Protein AF-F3FY43-F1 (afdb_monomer)

Secondary structure (DSSP, 8-state):
-------------TTT--HHHHHHHHHHHHHHHTT-GGGSPPPPPHHHHHHHHHH-

Radius of gyration: 15.57 Å; Cα contacts (8 Å, |Δi|>4): 8; chains: 1; bounding box: 49×15×34 Å

Structure (mmCIF, N/CA/C/O backbone):
data_AF-F3FY43-F1
#
_entry.id   AF-F3FY43-F1
#
loop_
_atom_site.group_PDB
_atom_site.id
_atom_site.type_symbol
_atom_site.label_atom_id
_atom_site.label_alt_id
_atom_site.label_comp_id
_atom_site.label_asym_id
_atom_site.label_entity_id
_atom_site.label_seq_id
_atom_site.pdbx_PDB_ins_code
_atom_site.Cartn_x
_atom_site.Cartn_y
_atom_site.Cartn_z
_atom_site.occupancy
_atom_site.B_iso_or_equiv
_atom_site.auth_seq_id
_atom_site.auth_comp_id
_atom_site.auth_asym_id
_atom_site.auth_atom_id
_atom_site.pdbx_PDB_model_num
ATOM 1 N N . PRO A 1 1 ? -30.704 2.051 20.389 1.00 49.69 1 PRO A N 1
ATOM 2 C CA . PRO A 1 1 ? -30.127 3.138 19.562 1.00 49.69 1 PRO A CA 1
ATOM 3 C C . PRO A 1 1 ? -29.602 2.538 18.258 1.00 49.69 1 PRO A C 1
ATOM 5 O O . PRO A 1 1 ? -28.863 1.563 18.319 1.00 49.69 1 PRO A O 1
ATOM 8 N N . ALA A 1 2 ? -30.054 3.033 17.105 1.00 57.97 2 ALA A N 1
ATOM 9 C CA . ALA A 1 2 ? -29.475 2.623 15.830 1.00 57.97 2 ALA A CA 1
ATOM 10 C C . ALA A 1 2 ? -27.986 2.990 15.864 1.00 57.97 2 ALA A C 1
ATOM 12 O O . ALA A 1 2 ? -27.653 4.155 16.057 1.00 57.97 2 ALA A O 1
ATOM 13 N N . GLU A 1 3 ? -27.120 1.983 15.810 1.00 63.56 3 GLU A N 1
ATOM 14 C CA . GLU A 1 3 ? -25.669 2.146 15.811 1.00 63.56 3 GLU A CA 1
ATOM 15 C C . GLU A 1 3 ? -25.270 3.143 14.712 1.00 63.56 3 GLU A C 1
ATOM 17 O O . GLU A 1 3 ? -25.752 3.041 13.581 1.00 63.56 3 GLU A O 1
ATOM 22 N N . GLU A 1 4 ? -24.422 4.120 15.041 1.00 71.94 4 GLU A N 1
ATOM 23 C CA . GLU A 1 4 ? -23.843 5.066 14.080 1.00 71.94 4 GLU A CA 1
ATOM 24 C C . GLU A 1 4 ? -22.934 4.310 13.104 1.00 71.94 4 GLU A C 1
ATOM 26 O O . GLU A 1 4 ? -21.719 4.206 13.272 1.00 71.94 4 GLU A O 1
ATOM 31 N N . ARG A 1 5 ? -23.548 3.712 12.084 1.00 77.31 5 ARG A N 1
ATOM 32 C CA . ARG A 1 5 ? -22.858 2.923 11.073 1.00 77.31 5 ARG A CA 1
A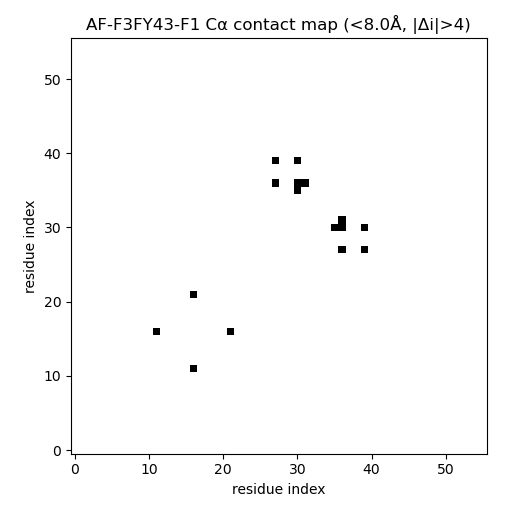TOM 33 C C . ARG A 1 5 ? -22.468 3.812 9.903 1.00 77.31 5 ARG A C 1
ATOM 35 O O . ARG A 1 5 ? -23.318 4.257 9.134 1.00 77.31 5 ARG A O 1
ATOM 42 N N . TRP A 1 6 ? -21.168 3.994 9.726 1.00 79.69 6 TRP A N 1
ATOM 43 C CA . TRP A 1 6 ? -20.605 4.658 8.558 1.00 79.69 6 TRP A CA 1
ATOM 44 C C . TRP A 1 6 ? -20.416 3.658 7.414 1.00 79.69 6 TRP A C 1
ATOM 46 O O . TRP A 1 6 ? -19.940 2.540 7.618 1.00 79.69 6 TRP A O 1
ATOM 56 N N . VAL A 1 7 ? -20.798 4.059 6.201 1.00 86.88 7 VAL A N 1
ATOM 57 C CA . VAL A 1 7 ? -20.544 3.303 4.968 1.00 86.88 7 VAL A CA 1
ATOM 58 C C . VAL A 1 7 ? -19.730 4.188 4.038 1.00 86.88 7 VAL A C 1
ATOM 60 O O . VAL A 1 7 ? -20.154 5.292 3.704 1.00 86.88 7 VAL A O 1
ATOM 63 N N . ALA A 1 8 ? -18.572 3.693 3.609 1.00 87.25 8 ALA A N 1
ATOM 64 C CA . ALA A 1 8 ? -17.730 4.348 2.620 1.00 87.25 8 ALA A CA 1
ATOM 65 C C . ALA A 1 8 ? -17.727 3.542 1.317 1.00 87.25 8 ALA A C 1
ATOM 67 O O . ALA A 1 8 ? -17.667 2.313 1.330 1.00 87.25 8 ALA A O 1
ATOM 68 N N . MET A 1 9 ? -17.764 4.246 0.186 1.00 91.50 9 MET A N 1
ATOM 69 C CA . MET A 1 9 ? -17.540 3.674 -1.140 1.00 91.50 9 MET A CA 1
ATOM 70 C C . MET A 1 9 ? -16.295 4.309 -1.746 1.00 91.50 9 MET A 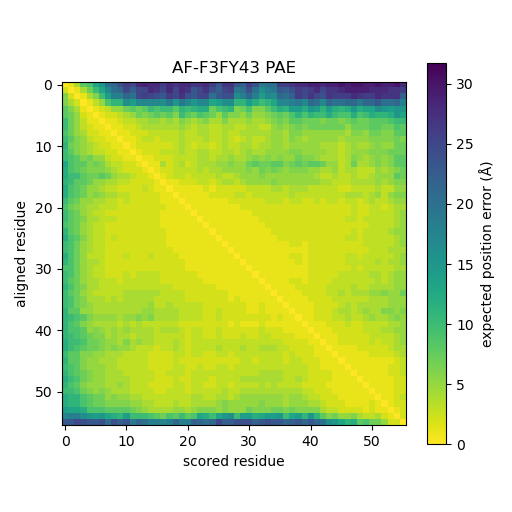C 1
ATOM 72 O O . MET A 1 9 ? -16.226 5.529 -1.880 1.00 91.50 9 MET A O 1
ATOM 76 N N . LEU A 1 10 ? -15.331 3.479 -2.139 1.00 89.19 10 LEU A N 1
ATOM 77 C CA . LEU A 1 10 ? -14.094 3.916 -2.774 1.00 89.19 10 LEU A CA 1
ATOM 78 C C . LEU A 1 10 ? -14.025 3.351 -4.195 1.00 89.19 10 LEU A C 1
ATOM 80 O O . LEU A 1 10 ? -14.370 2.194 -4.432 1.00 89.19 10 LEU A O 1
ATOM 84 N N . ARG A 1 11 ? -13.590 4.178 -5.149 1.00 91.50 11 ARG A N 1
ATOM 85 C CA . ARG A 1 11 ? -13.345 3.779 -6.538 1.00 91.50 11 ARG A CA 1
ATOM 86 C C . ARG A 1 11 ? -11.879 4.025 -6.852 1.00 91.50 11 ARG A C 1
ATOM 88 O O . ARG A 1 11 ? -11.431 5.166 -6.809 1.00 91.50 11 ARG A O 1
ATOM 95 N N . PHE A 1 12 ? -11.183 2.963 -7.227 1.00 90.25 12 PHE A N 1
ATOM 96 C CA . PHE A 1 12 ? -9.794 3.015 -7.661 1.00 90.25 12 PHE A CA 1
ATOM 97 C C . PHE A 1 12 ? -9.689 2.672 -9.143 1.00 90.25 12 PHE A C 1
ATOM 99 O O . PHE A 1 12 ? -10.586 2.051 -9.719 1.00 90.25 12 PHE A O 1
ATOM 106 N N . HIS A 1 13 ? -8.612 3.130 -9.769 1.00 92.25 13 HIS A N 1
ATOM 107 C CA . HIS A 1 13 ? -8.327 2.844 -11.163 1.00 92.25 13 HIS A CA 1
ATOM 108 C C . HIS A 1 13 ? -7.048 2.016 -11.232 1.00 92.25 13 HIS A C 1
ATOM 110 O O . HIS A 1 13 ? -5.993 2.542 -10.904 1.00 92.25 13 HIS A O 1
ATOM 116 N N . HIS A 1 14 ? -7.134 0.786 -11.745 1.00 88.00 14 HIS A N 1
ATOM 117 C CA . HIS A 1 14 ? -6.036 -0.197 -11.765 1.00 88.00 14 HIS A CA 1
ATOM 118 C C . HIS A 1 14 ? -4.723 0.263 -12.425 1.00 88.00 14 HIS A C 1
ATOM 120 O O . HIS A 1 14 ? -3.725 -0.444 -12.372 1.00 88.00 14 HIS A O 1
ATOM 126 N N . LEU A 1 15 ? -4.706 1.421 -13.091 1.00 93.31 15 LEU A N 1
ATOM 127 C CA . LEU A 1 15 ? -3.475 2.026 -13.603 1.00 93.31 15 LEU A CA 1
ATOM 128 C C . LEU A 1 15 ? -2.608 2.643 -12.493 1.00 93.31 15 LEU A C 1
ATOM 130 O O . LEU A 1 15 ? -1.403 2.783 -12.678 1.00 93.31 15 LEU A O 1
ATOM 134 N N . ILE A 1 16 ? -3.222 3.088 -11.393 1.00 90.25 16 ILE A N 1
ATOM 135 C CA . ILE A 1 16 ? -2.554 3.849 -10.326 1.00 90.25 16 ILE A CA 1
ATOM 136 C C . ILE A 1 16 ? -2.390 3.051 -9.032 1.00 90.25 16 ILE A C 1
ATOM 138 O O . ILE A 1 16 ? -1.685 3.507 -8.134 1.00 90.25 16 ILE A O 1
ATOM 142 N N . ASP A 1 17 ? -3.045 1.898 -8.932 1.00 93.12 17 ASP A N 1
ATOM 143 C CA . ASP A 1 17 ? -3.014 1.022 -7.774 1.00 93.12 17 ASP A CA 1
ATOM 144 C C . ASP A 1 17 ? -2.869 -0.446 -8.180 1.00 93.12 17 ASP A C 1
ATOM 146 O O . ASP A 1 17 ? -3.138 -0.860 -9.307 1.00 93.12 17 ASP A O 1
ATOM 150 N N . ASP A 1 18 ? -2.447 -1.243 -7.213 1.00 93.31 18 ASP A N 1
ATOM 151 C CA . ASP A 1 18 ? -2.416 -2.691 -7.286 1.00 93.31 18 ASP A CA 1
ATOM 152 C C . ASP A 1 18 ? -2.966 -3.288 -5.982 1.00 93.31 18 ASP A C 1
ATOM 154 O O . ASP A 1 18 ? -3.305 -2.585 -5.025 1.00 93.31 18 ASP A O 1
ATOM 158 N N . VAL A 1 19 ? -3.052 -4.618 -5.930 1.00 93.62 19 VAL A N 1
ATOM 159 C CA . VAL A 1 19 ? -3.542 -5.347 -4.747 1.00 93.62 19 VAL A CA 1
ATOM 160 C C . VAL A 1 19 ? -2.738 -4.998 -3.488 1.00 93.62 19 VAL A C 1
ATOM 162 O O . VAL A 1 19 ? -3.301 -4.935 -2.394 1.00 93.62 19 VAL A O 1
ATOM 165 N N . THR A 1 20 ? -1.438 -4.734 -3.632 1.00 93.69 20 THR A N 1
ATOM 166 C CA . THR A 1 20 ? -0.568 -4.364 -2.508 1.00 93.69 20 THR A CA 1
ATOM 167 C C . THR A 1 20 ? -0.950 -2.991 -1.966 1.00 93.69 20 THR A C 1
ATOM 169 O O . THR A 1 20 ? -1.118 -2.823 -0.758 1.00 93.69 20 THR A O 1
ATOM 172 N N . SER A 1 21 ? -1.150 -2.025 -2.860 1.00 93.75 21 SER A N 1
ATOM 173 C CA . SER A 1 21 ? -1.557 -0.657 -2.541 1.00 93.75 21 SER A CA 1
ATOM 174 C C . SER A 1 21 ? -2.913 -0.633 -1.834 1.00 93.75 21 SER A C 1
ATOM 176 O O . SER A 1 21 ? -3.067 0.045 -0.821 1.00 93.75 21 SER A O 1
ATOM 178 N N . LEU A 1 22 ? -3.875 -1.444 -2.290 1.00 94.44 22 LEU A N 1
ATOM 179 C CA . LEU A 1 22 ? -5.183 -1.574 -1.639 1.00 94.44 22 LEU A CA 1
ATOM 180 C C . LEU A 1 22 ? -5.087 -2.136 -0.214 1.00 94.44 22 LEU A C 1
ATOM 182 O O . LEU A 1 22 ? -5.788 -1.661 0.681 1.00 94.44 22 LEU A O 1
ATOM 186 N N . ALA A 1 23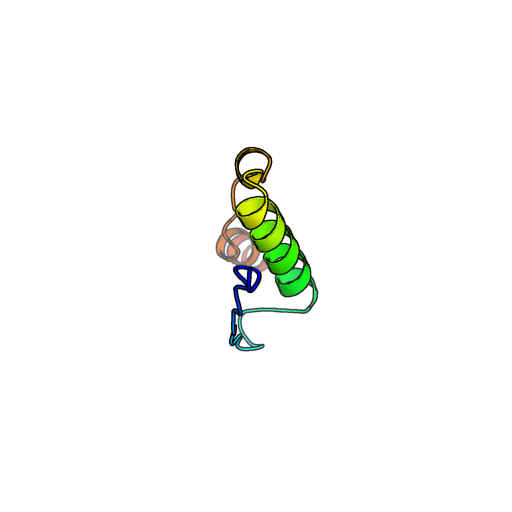 ? -4.201 -3.107 0.028 1.00 94.56 23 ALA A N 1
ATOM 187 C CA . ALA A 1 23 ? -3.976 -3.642 1.370 1.00 94.56 23 ALA A CA 1
ATOM 188 C C . ALA A 1 23 ? -3.374 -2.595 2.324 1.00 94.56 23 ALA A C 1
ATOM 190 O O . ALA A 1 23 ? -3.721 -2.573 3.505 1.00 94.56 23 ALA A O 1
ATOM 191 N N . VAL A 1 24 ? -2.495 -1.721 1.822 1.00 94.81 24 VAL A N 1
ATOM 192 C CA . VAL A 1 24 ? -1.946 -0.595 2.596 1.00 94.81 24 VAL A CA 1
ATOM 193 C C . VAL A 1 24 ? -3.042 0.422 2.910 1.00 94.81 24 VAL A C 1
ATOM 195 O O . VAL A 1 24 ? -3.261 0.720 4.081 1.00 94.81 24 VAL A O 1
ATOM 198 N N . ILE A 1 25 ? -3.798 0.866 1.900 1.00 94.44 25 ILE A N 1
ATOM 199 C CA . ILE A 1 25 ? -4.895 1.834 2.068 1.00 94.44 25 ILE A CA 1
ATOM 200 C C . ILE A 1 25 ? -5.923 1.328 3.086 1.00 94.44 25 ILE A C 1
ATOM 202 O O . ILE A 1 25 ? -6.349 2.083 3.955 1.00 94.44 25 ILE A O 1
ATOM 206 N N . SER A 1 26 ? -6.299 0.047 3.025 1.00 93.69 26 SER A N 1
ATOM 207 C CA . SER A 1 26 ? -7.253 -0.532 3.979 1.00 93.69 26 SER A CA 1
ATOM 208 C C . SER A 1 26 ? -6.760 -0.440 5.426 1.00 93.69 26 SER A C 1
ATOM 210 O O . SER A 1 26 ? -7.555 -0.142 6.314 1.00 93.69 26 SER A O 1
ATOM 212 N N . LYS A 1 27 ? -5.465 -0.680 5.670 1.00 95.38 27 LYS A N 1
ATOM 213 C CA . LYS A 1 27 ? -4.869 -0.595 7.012 1.00 95.38 27 LYS A CA 1
ATOM 214 C C . LYS A 1 27 ? -4.768 0.843 7.506 1.00 95.38 27 LYS A C 1
ATOM 216 O O . LYS A 1 27 ? -5.026 1.101 8.675 1.00 95.38 27 LYS A O 1
ATOM 221 N N . GLU A 1 28 ? -4.404 1.776 6.630 1.00 96.62 28 GLU A N 1
ATOM 222 C CA . GLU A 1 28 ? -4.337 3.198 6.980 1.00 96.62 28 GLU A CA 1
ATOM 223 C C . GLU A 1 28 ? -5.727 3.752 7.315 1.00 96.62 28 GLU A C 1
ATOM 225 O O . GLU A 1 28 ? -5.884 4.439 8.321 1.00 96.62 28 GLU A O 1
ATOM 230 N N . VAL A 1 29 ? -6.753 3.395 6.533 1.00 94.38 29 VAL A N 1
ATOM 231 C CA . VAL A 1 29 ? -8.149 3.760 6.824 1.00 94.38 29 VAL A CA 1
ATOM 232 C C . VAL A 1 29 ? -8.591 3.196 8.173 1.00 94.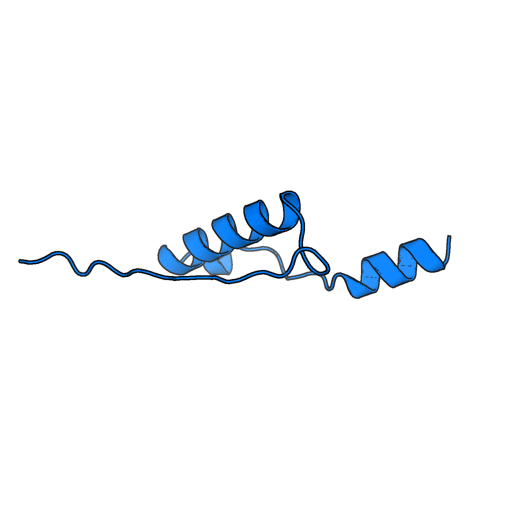38 29 VAL A C 1
ATOM 234 O O . VAL A 1 29 ? -9.171 3.930 8.970 1.00 94.38 29 VAL A O 1
ATOM 237 N N . GLU A 1 30 ? -8.292 1.928 8.462 1.00 93.94 30 GLU A N 1
ATOM 238 C CA . GLU A 1 30 ? -8.604 1.318 9.758 1.00 93.94 30 GLU A CA 1
ATOM 239 C C . GLU A 1 30 ? -7.905 2.045 10.918 1.00 93.94 30 GLU A C 1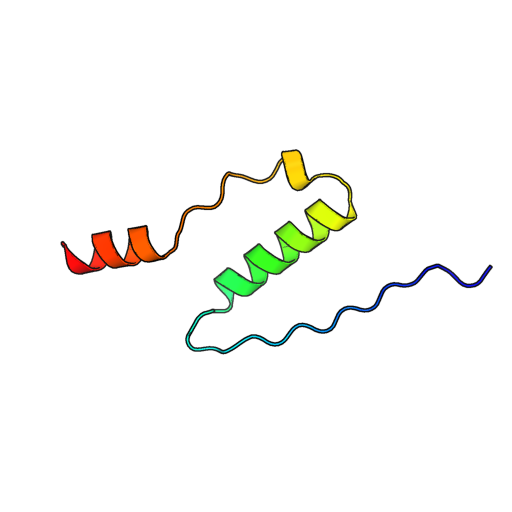
ATOM 241 O O . GLU A 1 30 ? -8.557 2.385 11.905 1.00 93.94 30 GLU A O 1
ATOM 246 N N . ALA A 1 31 ? -6.612 2.352 10.782 1.00 96.69 31 ALA A N 1
ATOM 247 C CA . ALA A 1 31 ? -5.863 3.095 11.792 1.00 96.69 31 ALA A CA 1
ATOM 248 C C . ALA A 1 31 ? -6.467 4.486 12.040 1.00 96.69 31 ALA A C 1
ATOM 250 O O . ALA A 1 31 ? -6.664 4.863 13.194 1.00 96.69 31 ALA A O 1
ATOM 251 N N . CYS A 1 32 ? -6.839 5.213 10.983 1.00 94.38 32 CYS A N 1
ATOM 252 C CA . CYS A 1 32 ? -7.530 6.499 11.096 1.00 94.38 32 CYS A CA 1
ATOM 253 C C . CYS A 1 32 ? -8.883 6.368 11.814 1.00 94.38 32 CYS A C 1
ATOM 255 O O . CYS A 1 32 ? -9.211 7.184 12.670 1.00 94.38 32 CYS A O 1
ATOM 257 N N . MET A 1 33 ? -9.669 5.329 11.515 1.00 91.75 33 MET A N 1
ATOM 258 C CA . MET A 1 33 ? -10.950 5.090 12.196 1.00 91.75 33 MET A CA 1
ATOM 259 C C . MET A 1 33 ? -10.782 4.746 13.684 1.00 91.75 33 MET A C 1
ATOM 261 O O . MET A 1 33 ? -11.700 4.972 14.469 1.00 91.75 33 MET A O 1
ATOM 265 N N . GLN A 1 34 ? -9.620 4.222 14.079 1.00 94.62 34 GLN A N 1
ATOM 266 C CA . GLN A 1 34 ? -9.274 3.892 15.466 1.00 94.62 34 GLN A CA 1
ATOM 267 C C . GLN A 1 34 ? -8.540 5.032 16.205 1.00 94.62 34 GLN A C 1
ATOM 269 O O . GLN A 1 34 ? -8.165 4.861 17.368 1.00 94.62 34 GLN A O 1
ATOM 274 N N . GLY A 1 35 ? -8.300 6.180 15.555 1.00 96.06 35 GLY A N 1
ATOM 275 C CA . GLY A 1 35 ? -7.500 7.279 16.116 1.00 96.06 35 GLY A CA 1
ATOM 276 C C . GLY A 1 35 ? -6.015 6.928 16.302 1.00 96.06 35 GLY A C 1
ATOM 277 O O . GLY A 1 35 ? -5.345 7.449 17.196 1.00 96.06 35 GLY A O 1
ATOM 278 N N . GLN A 1 36 ? -5.514 5.967 15.523 1.00 97.81 36 GLN A N 1
ATOM 279 C CA . GLN A 1 36 ? -4.151 5.432 15.576 1.00 97.81 36 GLN A CA 1
ATOM 280 C C . GLN A 1 36 ? -3.284 5.906 14.401 1.00 97.81 36 GLN A C 1
ATOM 282 O O . GLN A 1 36 ? -2.205 5.364 14.171 1.00 97.81 36 GLN A O 1
ATOM 287 N N . GLU A 1 37 ? -3.711 6.924 13.653 1.00 96.19 37 GLU A N 1
ATOM 288 C CA . GLU A 1 37 ? -2.997 7.449 12.485 1.00 96.19 37 GLU A CA 1
ATOM 289 C C . GLU A 1 37 ? -1.581 7.947 12.813 1.00 96.19 37 GLU A C 1
ATOM 291 O O . GLU A 1 37 ? -0.695 7.919 11.966 1.00 96.19 37 GLU A O 1
ATOM 296 N N . HIS A 1 38 ? -1.336 8.335 14.066 1.00 96.88 38 HIS A N 1
ATOM 297 C CA . HIS A 1 38 ? -0.025 8.748 14.568 1.00 96.88 38 HIS A CA 1
ATOM 298 C C . HIS A 1 38 ? 1.008 7.608 14.620 1.00 96.88 38 HIS A C 1
ATOM 300 O O . HIS A 1 38 ? 2.206 7.877 14.698 1.00 96.88 38 HIS A O 1
ATOM 306 N N . HIS A 1 39 ? 0.567 6.347 14.568 1.00 96.19 39 HIS A N 1
ATOM 307 C CA . HIS A 1 39 ? 1.443 5.181 14.447 1.00 96.19 39 HIS A CA 1
ATOM 308 C C . HIS A 1 39 ? 1.800 4.846 12.992 1.00 96.19 39 HIS A C 1
ATOM 310 O O . HIS A 1 39 ? 2.643 3.976 12.758 1.00 96.19 39 HIS A O 1
ATOM 316 N N . LEU A 1 40 ? 1.172 5.500 12.007 1.00 96.94 40 LEU A N 1
ATOM 317 C CA . LEU A 1 40 ? 1.459 5.252 10.600 1.00 96.94 40 LEU A CA 1
ATOM 318 C C . LEU A 1 40 ? 2.824 5.837 10.212 1.00 96.94 40 LEU A C 1
ATOM 320 O O . LEU A 1 40 ? 3.197 6.925 10.663 1.00 96.94 40 LEU A O 1
ATOM 324 N N . PRO A 1 41 ? 3.590 5.140 9.356 1.00 95.00 41 PRO A N 1
ATOM 325 C CA . PRO A 1 41 ? 4.827 5.688 8.827 1.00 95.00 41 PRO A CA 1
ATOM 326 C C . PRO A 1 41 ? 4.540 6.905 7.940 1.00 95.00 41 PRO A C 1
ATOM 328 O O . PRO A 1 41 ? 3.463 7.050 7.362 1.00 95.00 41 PRO A O 1
ATOM 331 N N . ALA A 1 42 ? 5.542 7.767 7.770 1.00 95.06 42 ALA A N 1
ATOM 332 C CA . ALA A 1 42 ? 5.447 8.855 6.806 1.00 95.06 42 ALA A CA 1
ATOM 333 C C . ALA A 1 42 ? 5.252 8.302 5.383 1.00 95.06 42 ALA A C 1
ATOM 335 O O . ALA A 1 42 ? 5.974 7.400 4.951 1.00 95.06 42 ALA A O 1
ATOM 336 N N . SER A 1 43 ? 4.302 8.875 4.640 1.00 92.69 43 SER A N 1
ATOM 337 C CA . SER A 1 43 ? 4.039 8.475 3.257 1.00 92.69 43 SER A CA 1
ATOM 338 C C . SER A 1 43 ? 5.256 8.736 2.368 1.00 92.69 43 SER A C 1
ATOM 340 O O . SER A 1 43 ? 5.795 9.847 2.330 1.00 92.69 43 SER A O 1
ATOM 342 N N . VAL A 1 44 ? 5.671 7.715 1.617 1.00 93.94 44 VAL A N 1
ATOM 343 C CA . VAL A 1 44 ? 6.739 7.824 0.620 1.00 93.94 44 VAL A CA 1
ATOM 344 C C . VAL A 1 44 ? 6.107 7.946 -0.769 1.00 93.94 44 VAL A C 1
ATOM 346 O O . VAL A 1 44 ? 5.440 7.015 -1.221 1.00 93.94 44 VAL A O 1
ATOM 349 N N . PRO A 1 45 ? 6.318 9.057 -1.497 1.00 94.12 45 PRO A N 1
ATOM 350 C CA . PRO A 1 45 ? 5.715 9.228 -2.811 1.00 94.12 45 PRO A CA 1
ATOM 351 C C . PRO A 1 45 ? 6.201 8.190 -3.829 1.00 94.12 45 PRO A C 1
ATOM 353 O O . PRO A 1 45 ? 7.402 8.085 -4.084 1.00 94.12 45 PRO A O 1
ATOM 356 N N . TYR A 1 46 ? 5.273 7.512 -4.512 1.00 93.62 46 TYR A N 1
ATOM 357 C CA . TYR A 1 46 ? 5.594 6.496 -5.528 1.00 93.62 46 TYR A CA 1
ATOM 358 C C . TYR A 1 46 ? 6.497 7.017 -6.662 1.00 93.62 46 TYR A C 1
ATOM 360 O O . TYR A 1 46 ? 7.330 6.287 -7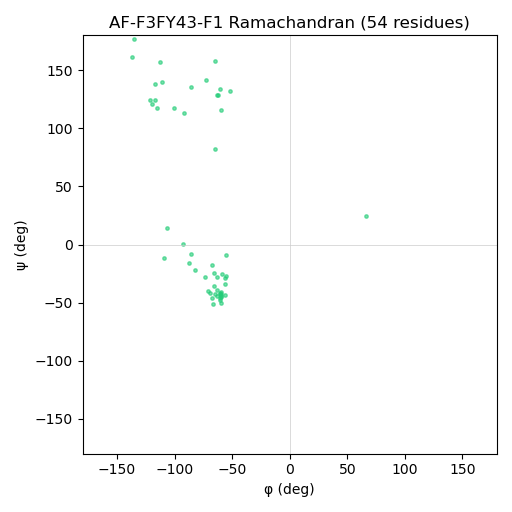.192 1.00 93.62 46 TYR A O 1
ATOM 368 N N . ARG A 1 47 ? 6.429 8.317 -6.987 1.00 94.62 47 ARG A N 1
ATOM 369 C CA . ARG A 1 47 ? 7.333 8.951 -7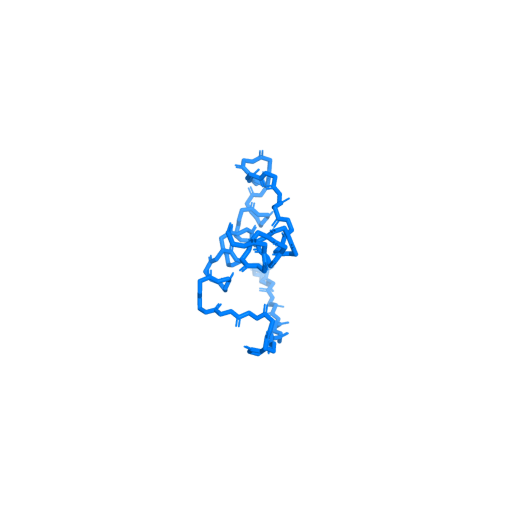.966 1.00 94.62 47 ARG A CA 1
ATOM 370 C C . ARG A 1 47 ? 8.820 8.776 -7.634 1.00 94.62 47 ARG A C 1
ATOM 372 O O . ARG A 1 47 ? 9.630 8.790 -8.552 1.00 94.62 47 ARG A O 1
ATOM 379 N N . ASN A 1 48 ? 9.178 8.612 -6.356 1.00 95.06 48 ASN A N 1
ATOM 380 C CA . ASN A 1 48 ? 10.560 8.370 -5.945 1.00 95.06 48 ASN A CA 1
ATOM 381 C C . ASN A 1 48 ? 11.009 6.977 -6.398 1.00 95.06 48 ASN A C 1
ATOM 383 O O . ASN A 1 48 ? 12.102 6.831 -6.934 1.00 95.06 48 ASN A O 1
ATOM 387 N N . TYR A 1 49 ? 10.134 5.975 -6.258 1.00 92.00 49 TYR A N 1
ATOM 388 C CA . TYR A 1 49 ? 10.368 4.639 -6.800 1.00 92.00 49 TYR A CA 1
ATOM 389 C C . TYR A 1 49 ? 10.468 4.671 -8.328 1.00 92.00 49 TYR A C 1
ATOM 391 O O . TYR A 1 49 ? 11.399 4.106 -8.890 1.00 92.00 49 TYR A O 1
ATOM 399 N N . VAL A 1 50 ? 9.569 5.394 -9.006 1.00 94.56 50 VAL A N 1
ATOM 400 C CA . VAL A 1 50 ? 9.630 5.557 -10.470 1.00 94.56 50 VAL A CA 1
ATOM 401 C C . VAL A 1 50 ? 10.941 6.215 -10.904 1.00 94.56 50 VAL A C 1
ATOM 403 O O . VAL A 1 50 ? 11.544 5.775 -11.879 1.00 94.56 50 VAL A O 1
ATOM 406 N N . ALA A 1 51 ? 11.393 7.252 -10.195 1.00 95.94 51 ALA A N 1
ATOM 407 C CA . ALA A 1 51 ? 12.673 7.896 -10.466 1.00 95.94 51 ALA A CA 1
ATOM 408 C C . ALA A 1 51 ? 13.835 6.906 -10.300 1.00 95.94 51 ALA A C 1
ATOM 410 O O . ALA A 1 51 ? 14.646 6.788 -11.211 1.00 95.94 51 ALA A O 1
ATOM 411 N N . GLN A 1 52 ? 13.867 6.141 -9.203 1.00 94.75 52 GLN A N 1
ATOM 412 C CA . GLN A 1 52 ? 14.892 5.121 -8.963 1.00 94.75 52 GLN A CA 1
ATOM 413 C C . GLN A 1 52 ? 14.896 4.042 -10.055 1.00 94.75 52 GLN A C 1
ATOM 415 O O . GLN A 1 52 ? 15.932 3.776 -10.651 1.00 94.75 52 GLN A O 1
ATOM 420 N N . ALA A 1 53 ? 13.734 3.468 -10.374 1.00 94.94 53 ALA A N 1
ATOM 421 C CA . ALA A 1 53 ? 13.603 2.414 -11.379 1.00 94.94 53 ALA A CA 1
ATOM 422 C C . ALA A 1 53 ? 13.993 2.879 -12.794 1.00 94.94 53 ALA A C 1
ATOM 424 O O . ALA A 1 53 ? 14.428 2.073 -13.612 1.00 94.94 53 ALA A O 1
ATOM 425 N N . ARG A 1 54 ? 13.835 4.176 -13.095 1.00 94.38 54 ARG A N 1
ATOM 426 C CA . ARG A 1 54 ? 14.250 4.771 -14.376 1.00 94.38 54 ARG A CA 1
ATOM 427 C C . ARG A 1 54 ? 15.735 5.122 -14.438 1.00 94.38 54 ARG A C 1
ATOM 429 O O . ARG A 1 54 ? 16.247 5.271 -15.543 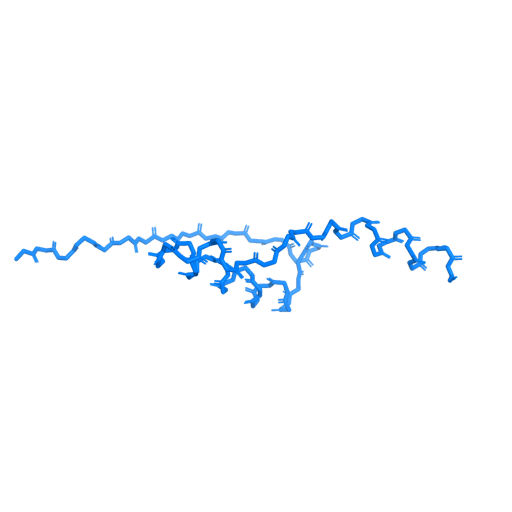1.00 94.38 5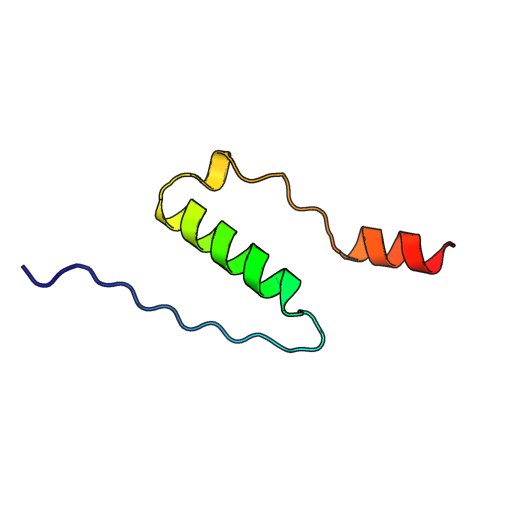4 ARG A O 1
ATOM 436 N N . LEU A 1 55 ? 16.395 5.301 -13.296 1.00 89.88 55 LEU A N 1
ATOM 437 C CA . LEU A 1 55 ? 17.813 5.660 -13.225 1.00 89.88 55 LEU A CA 1
ATOM 438 C C . LEU A 1 55 ? 18.751 4.442 -13.241 1.00 89.88 55 LEU A C 1
ATOM 440 O O . LEU A 1 55 ? 19.925 4.630 -13.552 1.00 89.88 55 LEU A O 1
ATOM 444 N N . GLY A 1 56 ? 18.233 3.231 -12.997 1.00 66.12 56 GLY A N 1
ATOM 445 C CA . GLY A 1 56 ? 19.027 2.000 -12.893 1.00 66.12 56 GLY A CA 1
ATOM 446 C C . GLY A 1 56 ? 19.532 1.788 -11.477 1.00 66.12 56 GLY A C 1
ATOM 447 O O . GLY A 1 56 ? 20.555 2.408 -11.121 1.00 66.12 56 GLY A O 1
#

Solvent-accessible surface area (backbone atoms only — not comparable to full-atom values): 3844 Å² total; per-residue (Å²): 129,87,73,92,76,86,85,87,87,86,87,85,56,77,91,84,48,50,76,67,54,51,56,50,51,54,50,54,53,50,28,50,76,69,74,43,51,86,76,55,76,82,85,74,62,66,67,56,55,53,52,50,69,73,70,111

Sequence (56 aa):
PAEERWVAMLRFHHLIDDVTSLAVISKEVEACMQGQEHHLPASVPYRNYVAQARLG

Mean predicted aligned error: 5.16 Å

Foldseek 3Di:
DPPPDDDDDDDDDCVVDDPVRVVVVVVCVVCVVVVNNVVDDDDDDCVVVVVVVVVD

Organism: NCBI:txid629262

InterPro domains:
  IPR023213 Chloramphenicol acetyltransferase-like domain superfamily [G3DSA:3.30.559.10] (1-54)

pLDDT: mean 90.26, std 9.87, range [49.69, 97.81]